Protein AF-A0A511IZT2-F1 (afdb_monomer_lite)

Structure (mmCIF, N/CA/C/O backbone):
data_AF-A0A511IZT2-F1
#
_entry.id   AF-A0A511IZT2-F1
#
loop_
_atom_site.group_PDB
_atom_site.id
_atom_site.type_symbol
_atom_site.label_atom_id
_atom_site.label_alt_id
_atom_site.label_comp_id
_atom_site.label_asym_id
_atom_site.label_entity_id
_atom_site.label_seq_id
_atom_site.pdbx_PDB_ins_code
_atom_site.Cartn_x
_atom_site.Cartn_y
_atom_site.Cartn_z
_atom_site.occupancy
_atom_site.B_iso_or_equiv
_atom_site.auth_seq_id
_atom_site.auth_comp_id
_atom_site.auth_asym_id
_atom_site.auth_atom_id
_atom_site.pdbx_PDB_model_num
ATOM 1 N N . MET A 1 1 ? 13.704 -27.868 3.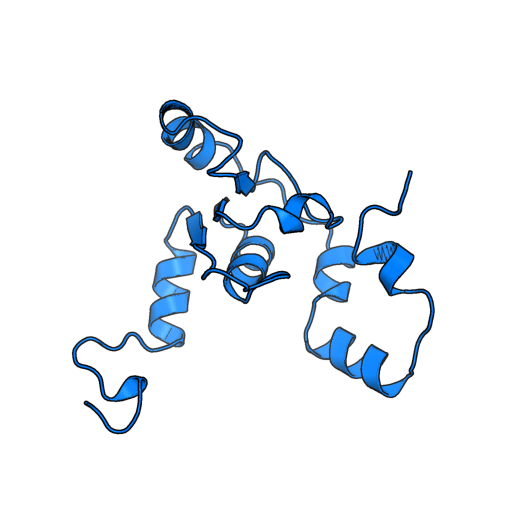586 1.00 58.44 1 MET A N 1
ATOM 2 C CA . MET A 1 1 ? 13.012 -26.689 3.023 1.00 58.44 1 MET A CA 1
ATOM 3 C C . MET A 1 1 ? 12.845 -26.927 1.531 1.00 58.44 1 MET A C 1
ATOM 5 O O . MET A 1 1 ? 13.791 -27.448 0.947 1.00 58.44 1 MET A O 1
ATOM 9 N N . PRO A 1 2 ? 11.681 -26.623 0.936 1.00 71.06 2 PRO A N 1
ATOM 10 C CA . PRO A 1 2 ? 11.517 -26.678 -0.514 1.00 71.06 2 PRO A CA 1
ATOM 11 C C . PRO A 1 2 ? 12.529 -25.771 -1.220 1.00 71.06 2 PRO A C 1
ATOM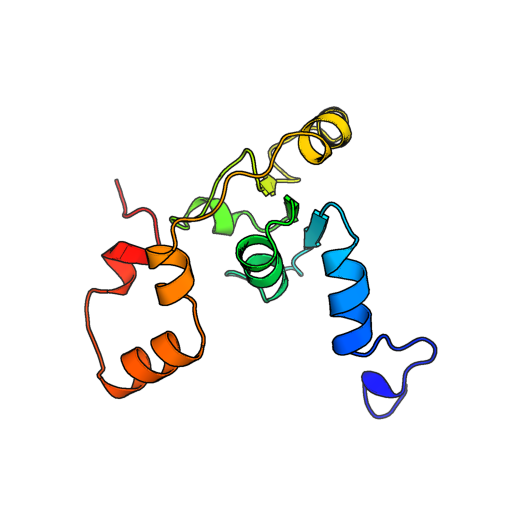 13 O O . PRO A 1 2 ? 1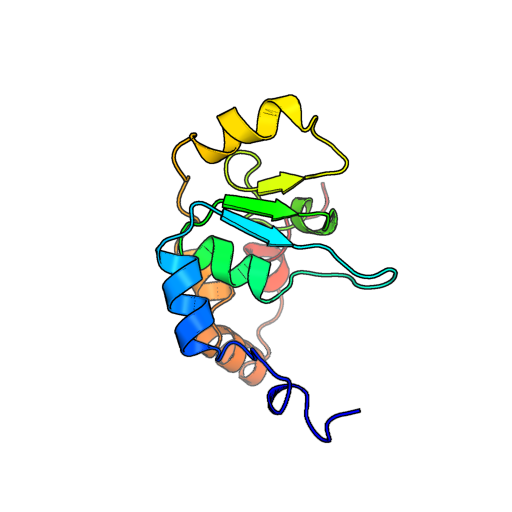3.005 -24.793 -0.640 1.00 71.06 2 PRO A O 1
ATOM 16 N N . SER A 1 3 ? 12.877 -26.131 -2.456 1.00 78.38 3 SER A N 1
ATOM 17 C CA . SER A 1 3 ? 13.923 -25.450 -3.227 1.00 78.38 3 SER A CA 1
ATOM 18 C C . SER A 1 3 ? 13.499 -24.057 -3.691 1.00 78.38 3 SER A C 1
ATOM 20 O O . SER A 1 3 ? 14.326 -23.150 -3.786 1.00 78.38 3 SER A O 1
ATOM 22 N N . ARG A 1 4 ? 12.196 -23.878 -3.926 1.00 82.69 4 ARG A N 1
ATOM 23 C CA . ARG A 1 4 ? 11.561 -22.611 -4.268 1.00 82.69 4 ARG A CA 1
ATOM 24 C C . ARG A 1 4 ? 10.326 -22.395 -3.403 1.00 82.69 4 ARG A C 1
ATOM 26 O O . ARG A 1 4 ? 9.688 -23.344 -2.953 1.00 82.69 4 ARG A O 1
ATOM 33 N N . GLY A 1 5 ? 9.968 -21.132 -3.181 1.00 79.00 5 GLY A N 1
ATOM 34 C CA . GLY A 1 5 ? 8.784 -20.780 -2.389 1.00 79.00 5 GLY A CA 1
ATOM 35 C C . GLY A 1 5 ? 7.477 -21.328 -2.974 1.00 79.00 5 GLY A C 1
ATOM 36 O O . GLY A 1 5 ? 6.578 -21.675 -2.217 1.00 79.00 5 GLY A O 1
ATOM 37 N N . ASN A 1 6 ? 7.402 -21.473 -4.299 1.00 86.44 6 ASN A N 1
ATOM 38 C CA . ASN A 1 6 ? 6.243 -22.023 -5.000 1.00 86.44 6 ASN A CA 1
ATOM 39 C C . ASN A 1 6 ? 6.162 -23.558 -4.997 1.00 86.44 6 ASN A C 1
ATOM 41 O O . ASN A 1 6 ? 5.148 -24.100 -5.419 1.00 86.44 6 ASN A O 1
ATOM 45 N N . ASP A 1 7 ? 7.181 -24.255 -4.489 1.00 88.62 7 ASP A N 1
ATOM 46 C CA . ASP A 1 7 ? 7.143 -25.713 -4.312 1.00 88.62 7 ASP A CA 1
ATOM 47 C C . ASP A 1 7 ? 6.484 -26.109 -2.972 1.00 88.62 7 ASP A C 1
ATOM 49 O O . ASP A 1 7 ? 6.463 -27.284 -2.600 1.00 88.62 7 ASP A O 1
ATOM 53 N N . GLN A 1 8 ? 6.011 -25.136 -2.183 1.00 88.50 8 GLN A N 1
ATOM 54 C CA . GLN A 1 8 ? 5.384 -25.404 -0.893 1.00 88.50 8 GLN A CA 1
ATOM 55 C C . GLN A 1 8 ? 4.002 -26.055 -1.059 1.00 88.50 8 GLN A C 1
ATOM 57 O O . GLN A 1 8 ? 3.242 -25.677 -1.953 1.00 88.50 8 GLN A O 1
ATOM 62 N N . PRO A 1 9 ? 3.632 -27.004 -0.179 1.00 88.62 9 PRO A N 1
ATOM 63 C CA . PRO A 1 9 ? 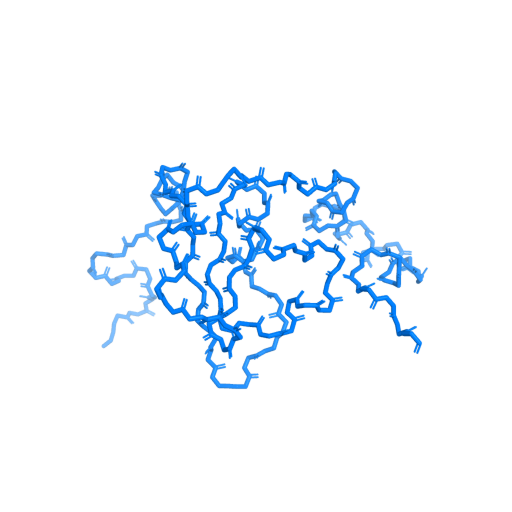2.272 -27.524 -0.154 1.00 88.62 9 PRO A CA 1
ATOM 64 C C . PRO A 1 9 ? 1.289 -26.379 0.122 1.00 88.62 9 PRO A C 1
ATOM 66 O O . PRO A 1 9 ? 1.538 -25.546 0.993 1.00 88.62 9 PRO A O 1
ATOM 69 N N . ASN A 1 10 ? 0.174 -26.360 -0.611 1.00 89.31 10 ASN A N 1
ATOM 70 C CA . ASN A 1 10 ? -0.823 -25.280 -0.593 1.00 89.31 10 ASN A CA 1
ATOM 71 C C . ASN A 1 10 ? -0.284 -23.914 -1.053 1.00 89.31 10 ASN A C 1
ATOM 73 O O . ASN A 1 10 ? -0.804 -22.878 -0.636 1.00 89.31 10 ASN A O 1
ATOM 77 N N . TYR A 1 11 ? 0.756 -23.891 -1.893 1.00 91.94 11 TYR A N 1
ATOM 78 C CA . TYR A 1 11 ? 1.149 -22.662 -2.570 1.00 91.94 11 TYR A CA 1
ATOM 79 C C . TYR A 1 11 ? -0.026 -22.117 -3.385 1.00 91.94 11 TYR A C 1
ATOM 81 O O . TYR A 1 11 ? -0.604 -22.822 -4.208 1.00 91.94 11 TYR A O 1
ATOM 89 N N . LEU A 1 12 ? -0.346 -20.851 -3.146 1.00 92.62 12 LEU A N 1
ATOM 90 C CA . LEU A 1 12 ? -1.345 -20.112 -3.893 1.00 92.62 12 LEU A CA 1
ATOM 91 C C . LEU A 1 12 ? -0.647 -19.435 -5.070 1.00 92.62 12 LEU A C 1
ATOM 93 O O . LEU A 1 12 ? 0.235 -18.593 -4.866 1.00 92.62 12 LEU A O 1
ATOM 97 N N . SER A 1 13 ? -1.015 -19.804 -6.295 1.00 94.06 13 SER A N 1
ATOM 98 C CA . SER A 1 13 ? -0.511 -19.099 -7.470 1.00 94.06 13 SER A CA 1
ATOM 99 C C . SER A 1 13 ? -0.984 -17.648 -7.464 1.00 94.06 13 SER A C 1
ATOM 101 O O . SER A 1 13 ? -1.986 -17.294 -6.840 1.00 94.06 13 SER A O 1
ATOM 103 N N . TYR A 1 14 ? -0.273 -16.786 -8.189 1.00 91.44 14 TYR A N 1
ATOM 104 C CA . TYR A 1 14 ? -0.660 -15.380 -8.271 1.00 91.44 14 TYR A CA 1
ATOM 105 C C . TYR A 1 14 ? -2.072 -15.199 -8.852 1.00 91.44 14 TYR A C 1
ATOM 107 O O . TYR A 1 14 ? -2.838 -14.391 -8.343 1.00 91.44 14 TYR A O 1
ATOM 115 N N . ALA A 1 15 ? -2.448 -16.000 -9.854 1.00 93.75 15 ALA A N 1
ATOM 116 C CA . ALA A 1 15 ? -3.788 -15.956 -10.435 1.00 93.75 15 ALA A CA 1
ATOM 117 C C . ALA A 1 15 ? -4.872 -16.329 -9.409 1.00 93.75 15 ALA A C 1
ATOM 119 O O . ALA A 1 15 ? -5.836 -15.591 -9.244 1.00 93.75 15 ALA A O 1
ATOM 120 N N . GLU A 1 16 ? -4.689 -17.420 -8.660 1.00 95.12 16 GLU A N 1
ATOM 121 C CA . GLU A 1 16 ? -5.639 -17.816 -7.609 1.00 95.12 16 GLU A CA 1
ATOM 122 C C . GLU A 1 16 ? -5.722 -16.768 -6.488 1.00 95.12 16 GLU A C 1
ATOM 124 O O . GLU A 1 16 ? -6.800 -16.488 -5.966 1.00 95.12 16 GLU A O 1
ATOM 129 N N . TYR A 1 17 ? -4.594 -16.150 -6.135 1.00 94.12 17 TYR A N 1
ATOM 130 C CA . TYR A 1 17 ? -4.554 -15.042 -5.184 1.00 94.12 17 TYR A CA 1
ATOM 131 C C . TYR A 1 17 ? -5.358 -13.825 -5.656 1.00 94.12 17 TYR A C 1
ATOM 133 O O . TYR A 1 17 ? -6.089 -13.231 -4.858 1.00 94.12 17 TYR A O 1
ATOM 141 N N . LEU A 1 18 ? -5.247 -13.462 -6.936 1.00 92.75 18 LEU A N 1
ATOM 142 C CA . LEU A 1 18 ? -6.002 -12.351 -7.507 1.00 92.75 18 LEU A CA 1
ATOM 143 C C . LEU A 1 18 ? -7.506 -12.630 -7.494 1.00 92.75 18 LEU A C 1
ATOM 145 O O . LEU A 1 18 ? -8.265 -11.768 -7.060 1.00 92.75 18 LEU A O 1
ATOM 149 N N . GLU A 1 19 ? -7.933 -13.839 -7.863 1.00 95.19 19 GLU A N 1
ATOM 150 C CA . GLU A 1 19 ? -9.345 -14.245 -7.791 1.00 95.19 19 GLU A CA 1
ATOM 151 C C . GLU A 1 19 ? -9.898 -14.115 -6.362 1.00 95.19 19 GLU A C 1
ATOM 153 O O . GLU A 1 19 ? -10.948 -13.509 -6.129 1.00 95.19 19 GLU A O 1
ATOM 158 N N . LEU A 1 20 ? -9.153 -14.603 -5.364 1.00 95.88 20 LEU A N 1
ATOM 159 C CA . LEU A 1 20 ? -9.541 -14.459 -3.958 1.00 95.88 20 LEU A CA 1
ATOM 160 C C . LEU A 1 20 ? -9.594 -12.991 -3.522 1.00 95.88 20 LEU A C 1
ATOM 162 O O . LEU A 1 20 ? -10.504 -12.599 -2.791 1.00 95.88 20 LEU A O 1
ATOM 166 N N . THR A 1 21 ? -8.649 -12.173 -3.983 1.00 95.25 21 THR A N 1
ATOM 167 C CA . THR A 1 21 ? -8.603 -10.736 -3.690 1.00 95.25 21 THR A CA 1
ATOM 168 C C . THR A 1 21 ? -9.808 -10.011 -4.282 1.00 95.25 21 THR A C 1
ATOM 170 O O . THR A 1 21 ? -10.457 -9.231 -3.586 1.00 95.25 21 THR A O 1
ATOM 173 N N . VAL A 1 22 ? -10.179 -10.305 -5.531 1.00 92.88 22 VAL A N 1
ATOM 174 C CA . VAL A 1 22 ? -11.350 -9.718 -6.203 1.00 92.88 22 VAL A CA 1
ATOM 175 C C . VAL A 1 22 ? -12.647 -10.032 -5.455 1.00 92.88 22 VAL A C 1
ATOM 177 O O . VAL A 1 22 ? -13.522 -9.168 -5.368 1.00 92.88 22 VAL A O 1
ATOM 180 N N . HIS A 1 23 ? -12.766 -11.209 -4.843 1.00 95.38 23 HIS A N 1
ATOM 181 C CA . HIS A 1 23 ? -13.939 -11.582 -4.046 1.00 95.38 23 HIS A CA 1
ATOM 182 C C . HIS A 1 23 ? -13.859 -11.186 -2.564 1.00 95.38 23 HIS A C 1
ATOM 184 O O . HIS A 1 23 ? -14.850 -11.310 -1.838 1.00 95.38 23 HIS A O 1
ATOM 190 N N . SER A 1 24 ? -12.718 -10.678 -2.100 1.00 96.69 24 SER A N 1
ATOM 191 C CA . SER A 1 24 ? -12.564 -10.189 -0.734 1.00 96.69 24 SER A CA 1
ATOM 192 C C . SER A 1 24 ? -13.088 -8.757 -0.581 1.00 96.69 24 SER A C 1
ATOM 194 O O . SER A 1 24 ? -13.282 -8.006 -1.546 1.00 96.69 24 SER A O 1
ATOM 196 N N . ARG A 1 25 ? -13.317 -8.366 0.677 1.00 97.06 25 ARG A N 1
ATOM 197 C CA . ARG A 1 25 ? -13.633 -6.978 1.054 1.00 97.06 25 ARG A CA 1
ATOM 198 C C . ARG A 1 25 ? -12.388 -6.132 1.293 1.00 97.06 25 ARG A C 1
ATOM 200 O O . ARG A 1 25 ? -12.446 -4.909 1.193 1.00 97.06 25 ARG A O 1
ATOM 207 N N . GLY A 1 26 ? -11.283 -6.777 1.644 1.00 97.38 26 GLY A N 1
ATOM 208 C CA . GLY A 1 26 ? -10.066 -6.092 2.023 1.00 97.38 26 GLY A CA 1
ATOM 209 C C . GLY A 1 26 ? -8.853 -7.004 2.082 1.00 97.38 26 GLY A C 1
ATOM 210 O O . GLY A 1 26 ? -8.964 -8.230 2.023 1.00 97.38 26 GLY A O 1
ATOM 211 N N . ILE A 1 27 ? -7.697 -6.366 2.195 1.00 98.12 27 ILE A N 1
ATOM 212 C CA . ILE A 1 27 ? -6.370 -6.969 2.209 1.00 98.12 27 ILE A CA 1
ATOM 213 C C . ILE A 1 27 ? -5.713 -6.624 3.546 1.00 98.12 27 ILE A C 1
ATOM 215 O O . ILE A 1 27 ? -5.786 -5.480 3.994 1.00 98.12 27 ILE A O 1
ATOM 219 N N . LEU A 1 28 ? -5.067 -7.607 4.175 1.00 97.69 28 LEU A N 1
ATOM 220 C CA . LEU A 1 28 ? -4.232 -7.398 5.356 1.00 97.69 28 LEU A CA 1
ATOM 221 C C . LEU A 1 28 ? -2.760 -7.298 4.941 1.00 97.69 28 LEU A C 1
ATOM 223 O O . LEU A 1 28 ? -2.218 -8.209 4.312 1.00 97.69 28 LEU A O 1
ATOM 227 N N . GLU A 1 29 ? -2.103 -6.214 5.333 1.00 97.25 29 GLU A N 1
ATOM 228 C CA . GLU A 1 29 ? -0.693 -5.941 5.079 1.00 97.25 29 GLU A CA 1
ATOM 229 C C . GLU A 1 29 ? 0.052 -5.760 6.405 1.00 97.25 29 GLU A C 1
ATOM 231 O O . GLU A 1 29 ? -0.165 -4.806 7.144 1.00 97.25 29 GLU A O 1
ATOM 236 N N . LEU A 1 30 ? 0.958 -6.687 6.711 1.00 96.19 30 LEU A N 1
ATOM 237 C CA . LEU A 1 30 ? 1.812 -6.611 7.894 1.00 96.19 30 LEU A CA 1
ATOM 238 C C . LEU A 1 30 ? 3.262 -6.488 7.444 1.00 96.19 30 LEU A C 1
ATOM 240 O O . LEU A 1 30 ? 3.794 -7.384 6.782 1.00 96.19 30 LEU A O 1
ATOM 244 N N . LEU A 1 31 ? 3.898 -5.375 7.797 1.00 94.25 31 LEU A N 1
ATOM 245 C CA . LEU A 1 31 ? 5.297 -5.141 7.471 1.00 94.25 31 LEU A CA 1
ATOM 246 C C . LEU A 1 31 ? 6.215 -5.898 8.427 1.00 94.25 31 LEU A C 1
ATOM 248 O O . LEU A 1 31 ? 5.972 -5.993 9.631 1.00 94.25 31 LEU A O 1
ATOM 252 N N . ARG A 1 32 ? 7.325 -6.407 7.891 1.00 91.19 32 ARG A N 1
ATOM 253 C CA . ARG A 1 32 ? 8.413 -6.923 8.727 1.00 91.19 32 ARG A CA 1
ATOM 254 C C . ARG A 1 32 ? 9.216 -5.761 9.303 1.00 91.19 32 ARG A C 1
ATOM 256 O O . ARG A 1 32 ? 9.369 -4.728 8.657 1.00 91.19 32 ARG A O 1
ATOM 263 N N . ALA A 1 33 ? 9.797 -5.963 10.484 1.00 87.75 33 ALA A N 1
ATOM 264 C CA . ALA A 1 33 ? 10.695 -4.985 11.090 1.00 87.75 33 ALA A CA 1
ATOM 265 C C . ALA A 1 33 ? 11.789 -4.548 10.095 1.00 87.75 33 ALA A C 1
ATOM 267 O O . A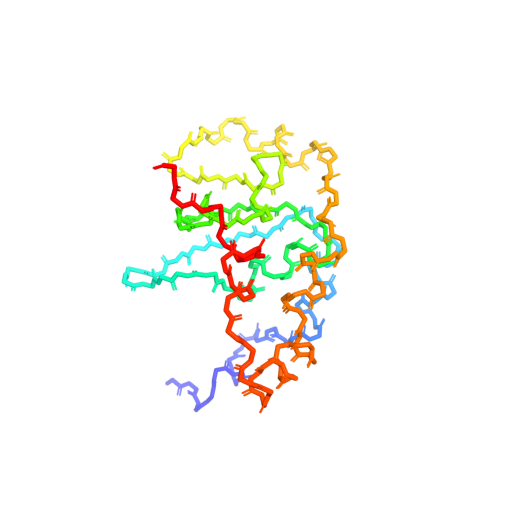LA A 1 33 ? 12.478 -5.386 9.510 1.00 87.75 33 ALA A O 1
ATOM 268 N N . GLY A 1 34 ? 11.922 -3.235 9.899 1.00 85.44 34 GLY A N 1
ATOM 269 C CA . GLY A 1 34 ? 12.884 -2.627 8.974 1.00 85.44 34 GLY A CA 1
ATOM 270 C C . GLY A 1 34 ? 12.393 -2.447 7.533 1.00 85.44 34 GLY A C 1
ATOM 271 O O . GLY A 1 34 ? 13.050 -1.736 6.775 1.00 85.44 34 GLY A O 1
ATOM 272 N N . GLN A 1 35 ? 11.251 -3.024 7.146 1.00 87.56 35 GLN A N 1
ATOM 273 C CA . GLN A 1 35 ? 10.634 -2.742 5.850 1.00 87.56 35 GLN A CA 1
ATOM 274 C C . GLN A 1 35 ? 10.044 -1.325 5.843 1.00 87.56 35 GLN A C 1
ATOM 276 O O . GLN A 1 35 ? 9.434 -0.894 6.820 1.00 87.56 35 GLN A O 1
ATOM 281 N N . ARG A 1 36 ? 10.244 -0.602 4.739 1.00 82.12 36 ARG A N 1
ATOM 282 C CA . ARG A 1 36 ? 9.749 0.763 4.519 1.00 82.12 36 ARG A CA 1
ATOM 283 C C . ARG A 1 36 ? 9.154 0.882 3.119 1.00 82.12 36 ARG A C 1
ATOM 285 O O . ARG A 1 36 ? 9.538 0.120 2.232 1.00 82.12 36 ARG A O 1
ATOM 292 N N . GLY A 1 37 ? 8.280 1.867 2.937 1.00 86.62 37 GLY A N 1
ATOM 293 C CA . GLY A 1 37 ? 7.605 2.133 1.669 1.00 86.62 37 GLY A CA 1
ATOM 294 C C . GLY A 1 37 ? 6.394 1.233 1.432 1.00 86.62 37 GLY A C 1
ATOM 295 O O . GLY A 1 37 ? 6.059 0.362 2.237 1.00 86.62 37 GLY A O 1
ATOM 296 N N . VAL A 1 38 ? 5.713 1.482 0.321 1.00 91.62 38 VAL A N 1
ATOM 297 C CA . VAL A 1 38 ? 4.515 0.748 -0.107 1.00 91.62 38 VAL A CA 1
ATOM 298 C C . VAL A 1 38 ? 4.854 -0.654 -0.610 1.00 91.62 38 VAL A C 1
ATOM 300 O O . VAL A 1 38 ? 5.967 -0.921 -1.065 1.00 91.62 38 VAL A O 1
ATOM 303 N N . THR A 1 39 ? 3.891 -1.573 -0.524 1.00 94.69 39 THR A N 1
ATOM 304 C CA . THR A 1 39 ? 4.051 -2.949 -1.022 1.00 94.69 39 THR A CA 1
ATOM 305 C C . THR A 1 39 ? 3.111 -3.226 -2.191 1.00 94.69 39 THR A C 1
ATOM 307 O O . THR A 1 39 ? 2.205 -2.446 -2.474 1.00 94.69 39 THR A O 1
ATOM 310 N N . LEU A 1 40 ? 3.260 -4.382 -2.845 1.00 93.44 40 LEU A N 1
ATOM 311 C CA . LEU A 1 40 ? 2.289 -4.818 -3.855 1.00 93.44 40 LEU A CA 1
ATOM 312 C C . LEU A 1 40 ? 0.854 -4.897 -3.309 1.00 93.44 40 LEU A C 1
ATOM 314 O O . LEU A 1 40 ? -0.068 -4.592 -4.047 1.00 93.44 40 LEU A O 1
ATOM 318 N N . ARG A 1 41 ? 0.654 -5.205 -2.018 1.00 95.50 41 ARG A N 1
ATOM 319 C CA . ARG A 1 41 ? -0.688 -5.247 -1.399 1.00 95.50 41 ARG A CA 1
ATOM 320 C C . ARG A 1 41 ? -1.320 -3.866 -1.293 1.00 95.50 41 ARG A C 1
ATOM 322 O O . ARG A 1 41 ? -2.532 -3.734 -1.442 1.00 95.50 41 ARG A O 1
ATOM 329 N N . THR A 1 42 ? -0.497 -2.842 -1.068 1.00 96.50 42 THR A N 1
ATOM 330 C CA . THR A 1 42 ? -0.936 -1.449 -1.143 1.00 96.50 42 THR A CA 1
ATOM 331 C C . THR A 1 42 ? -1.472 -1.144 -2.543 1.00 96.50 42 THR A C 1
ATOM 333 O O . THR A 1 42 ? -2.579 -0.630 -2.681 1.00 96.50 42 THR A O 1
ATOM 336 N N . PHE A 1 43 ? -0.718 -1.511 -3.584 1.00 95.81 43 PHE A N 1
ATOM 337 C CA . PHE A 1 43 ? -1.133 -1.274 -4.966 1.00 95.81 43 PHE A CA 1
ATOM 338 C C . PHE A 1 43 ? -2.378 -2.083 -5.341 1.00 95.81 43 PHE A C 1
ATOM 340 O O . PHE A 1 43 ? -3.349 -1.525 -5.836 1.00 95.81 43 PHE A O 1
ATOM 347 N N . GLU A 1 44 ? -2.412 -3.375 -5.029 1.00 95.94 44 GLU A N 1
ATOM 348 C CA . GLU A 1 44 ? -3.585 -4.227 -5.248 1.00 95.94 44 GLU A CA 1
ATOM 349 C C . GLU A 1 44 ? -4.834 -3.661 -4.557 1.00 95.94 44 GLU A C 1
ATOM 351 O O . GLU A 1 44 ? -5.924 -3.714 -5.118 1.00 95.94 44 GLU A O 1
ATOM 356 N N . SER A 1 45 ? -4.685 -3.053 -3.376 1.00 97.56 45 SER A N 1
ATOM 357 C CA . SER A 1 45 ? -5.788 -2.371 -2.698 1.00 97.56 45 SER A CA 1
ATOM 358 C C . SER A 1 45 ? -6.332 -1.182 -3.490 1.00 97.56 45 SER A C 1
ATOM 360 O O . SER A 1 45 ? -7.552 -1.076 -3.625 1.00 97.56 45 SER A O 1
ATOM 362 N N . ILE A 1 46 ? -5.472 -0.300 -4.006 1.00 97.25 46 ILE A N 1
ATOM 363 C CA . ILE A 1 46 ? -5.929 0.895 -4.732 1.00 97.25 46 ILE A CA 1
ATOM 364 C C . ILE A 1 46 ? -6.443 0.568 -6.137 1.00 97.25 46 ILE A C 1
ATOM 366 O O . ILE A 1 46 ? -7.431 1.158 -6.560 1.00 97.25 46 ILE A O 1
ATOM 370 N N . TYR A 1 47 ? -5.847 -0.410 -6.826 1.00 96.06 47 TYR A N 1
ATOM 371 C CA . TYR A 1 47 ? -6.269 -0.806 -8.174 1.00 96.06 47 TYR A CA 1
ATOM 372 C C . TYR A 1 47 ? -7.530 -1.674 -8.188 1.00 96.06 47 TYR A C 1
ATOM 374 O O . TYR A 1 47 ? -8.325 -1.577 -9.118 1.00 96.06 47 TYR A O 1
ATOM 382 N N . PHE A 1 48 ? -7.734 -2.525 -7.175 1.00 96.38 48 PHE A N 1
ATOM 383 C CA . PHE A 1 48 ? -8.924 -3.382 -7.077 1.00 96.38 48 PHE A CA 1
ATOM 384 C C . PHE A 1 48 ? -9.990 -2.840 -6.122 1.00 96.38 48 PHE A C 1
ATOM 386 O O . PHE A 1 48 ? -10.925 -3.568 -5.776 1.00 96.38 48 PHE A O 1
ATOM 393 N N . GLU A 1 49 ? -9.841 -1.593 -5.669 1.00 97.69 49 GLU A N 1
ATOM 394 C CA . GLU A 1 49 ? -10.770 -0.915 -4.758 1.00 97.69 49 GLU A CA 1
ATOM 395 C C . GLU A 1 49 ? -11.079 -1.738 -3.491 1.00 97.69 49 GLU A C 1
ATOM 397 O O . GLU A 1 49 ? -12.219 -1.857 -3.028 1.00 97.69 49 GLU A O 1
ATOM 402 N N . LYS A 1 50 ? -10.040 -2.352 -2.916 1.00 98.19 50 LYS A N 1
ATOM 403 C CA . LYS A 1 50 ? -10.137 -3.159 -1.692 1.00 98.19 50 LYS A CA 1
ATOM 404 C C . LYS A 1 50 ? -9.750 -2.337 -0.486 1.00 98.19 50 LYS A C 1
ATOM 406 O O . LYS A 1 50 ? -8.769 -1.602 -0.526 1.00 98.19 50 LYS A O 1
ATOM 411 N N . LYS A 1 51 ? -10.468 -2.507 0.626 1.00 98.62 51 LYS A N 1
ATOM 412 C CA . LYS A 1 51 ? -10.055 -1.917 1.905 1.00 98.62 51 LYS A CA 1
ATOM 413 C C . LYS A 1 51 ? -8.681 -2.456 2.298 1.00 98.62 51 LYS A C 1
ATOM 415 O O . LYS A 1 51 ? -8.462 -3.663 2.247 1.00 98.62 51 LYS A O 1
ATOM 420 N N . LEU A 1 52 ? -7.770 -1.593 2.718 1.00 98.56 52 LEU A N 1
ATOM 421 C CA . LEU A 1 52 ? -6.469 -2.005 3.230 1.00 98.56 52 LEU A CA 1
ATOM 422 C C . LEU A 1 52 ? -6.499 -1.960 4.753 1.00 98.56 52 LEU A C 1
ATOM 424 O O . LEU A 1 52 ? -6.857 -0.941 5.328 1.00 98.56 52 LEU A O 1
ATOM 428 N N . VAL A 1 53 ? -6.111 -3.044 5.409 1.00 98.50 53 VAL A N 1
ATOM 429 C CA . VAL A 1 53 ? -5.790 -3.064 6.839 1.00 98.50 53 VAL A CA 1
ATOM 430 C C . VAL A 1 53 ? -4.285 -3.222 6.918 1.00 98.50 53 VAL A C 1
ATOM 432 O O . VAL A 1 53 ? -3.763 -4.223 6.433 1.00 98.50 53 VAL A O 1
ATOM 435 N N . THR A 1 54 ? -3.572 -2.237 7.453 1.00 97.81 54 THR A N 1
ATOM 436 C CA . THR A 1 54 ? -2.112 -2.207 7.341 1.00 97.81 54 THR A CA 1
ATOM 437 C C . THR A 1 54 ? -1.415 -1.791 8.625 1.00 97.81 54 THR A C 1
ATOM 439 O O . THR A 1 54 ? -1.938 -1.002 9.410 1.00 97.81 54 THR A O 1
ATOM 442 N N . SER A 1 55 ? -0.212 -2.331 8.823 1.00 96.38 55 SER A N 1
ATOM 443 C CA . SER A 1 55 ? 0.757 -1.833 9.800 1.00 96.38 55 SER A CA 1
ATOM 444 C C . SER A 1 55 ? 1.761 -0.838 9.193 1.00 96.38 55 SER A C 1
ATOM 446 O O . SER A 1 55 ? 2.754 -0.502 9.836 1.00 96.38 55 SER A O 1
ATOM 448 N N . ASN A 1 56 ? 1.590 -0.441 7.930 1.00 95.50 56 ASN A N 1
ATOM 449 C CA . ASN A 1 56 ? 2.500 0.442 7.209 1.00 95.50 56 ASN A CA 1
ATOM 450 C C . ASN A 1 56 ? 2.176 1.916 7.466 1.00 95.50 56 ASN A C 1
ATOM 452 O O . ASN A 1 56 ? 1.442 2.537 6.705 1.00 95.50 56 ASN A O 1
ATOM 456 N N . GLU A 1 57 ? 2.763 2.497 8.508 1.00 92.00 57 GLU A N 1
ATOM 457 C CA . GLU A 1 57 ? 2.545 3.908 8.863 1.00 92.00 57 GLU A CA 1
ATOM 458 C C . GLU A 1 57 ? 3.036 4.884 7.785 1.00 92.00 57 GLU A C 1
ATOM 460 O O . GLU A 1 57 ? 2.499 5.980 7.663 1.00 92.00 57 GLU A O 1
ATOM 465 N N . ALA A 1 58 ? 4.001 4.482 6.944 1.00 91.69 58 ALA A N 1
ATOM 466 C CA . ALA A 1 58 ? 4.514 5.345 5.880 1.00 91.69 58 ALA A CA 1
ATOM 467 C C . ALA A 1 58 ? 3.430 5.723 4.861 1.00 91.69 58 ALA A C 1
ATOM 469 O O . ALA A 1 58 ? 3.575 6.730 4.169 1.00 91.69 58 ALA A O 1
ATOM 470 N N . ILE A 1 59 ? 2.344 4.947 4.773 1.00 93.25 59 ILE A N 1
ATOM 471 C CA . ILE A 1 59 ? 1.278 5.182 3.803 1.00 93.25 59 ILE A CA 1
ATOM 472 C C . ILE A 1 59 ? 0.577 6.528 3.992 1.00 93.25 59 ILE A C 1
ATOM 474 O O . ILE A 1 59 ? 0.111 7.093 3.012 1.00 93.25 59 ILE A O 1
ATOM 478 N N . THR A 1 60 ? 0.553 7.073 5.211 1.00 93.38 60 THR A N 1
ATOM 479 C CA . THR A 1 60 ? -0.075 8.372 5.517 1.00 93.38 60 THR A CA 1
ATOM 480 C C . THR A 1 60 ? 0.580 9.539 4.788 1.00 93.38 60 THR A C 1
ATOM 482 O O . THR A 1 60 ? -0.066 10.556 4.554 1.00 93.38 60 THR A O 1
ATOM 485 N N . SER A 1 61 ? 1.843 9.379 4.388 1.00 92.75 61 SER A N 1
ATOM 486 C CA . SER A 1 61 ? 2.580 10.377 3.614 1.00 92.75 61 SER A CA 1
ATOM 487 C C . SER A 1 61 ? 2.243 10.367 2.120 1.00 92.75 61 SER A C 1
ATOM 489 O O . SER A 1 61 ? 2.610 11.305 1.420 1.00 92.75 61 SER A O 1
ATOM 491 N N . TYR A 1 62 ? 1.552 9.341 1.608 1.00 94.31 62 TYR A N 1
ATOM 492 C CA . TYR A 1 62 ? 1.255 9.208 0.180 1.00 94.31 62 TYR A CA 1
ATOM 493 C C . TYR A 1 62 ? -0.025 9.949 -0.208 1.00 94.31 62 TYR A C 1
ATOM 495 O O . TYR A 1 62 ? -1.013 9.932 0.524 1.00 94.31 62 TYR A O 1
ATOM 503 N N . ARG A 1 63 ? -0.061 10.522 -1.418 1.00 94.62 63 ARG A N 1
ATOM 504 C CA . ARG A 1 63 ? -1.224 11.300 -1.894 1.00 94.62 63 ARG A CA 1
ATOM 505 C C . ARG A 1 63 ? -2.513 10.504 -2.041 1.00 94.62 63 ARG A C 1
ATOM 507 O O . ARG A 1 63 ? -3.592 11.067 -1.901 1.00 94.62 63 ARG A O 1
ATOM 514 N N . PHE A 1 64 ? -2.415 9.207 -2.315 1.00 95.25 64 PHE A N 1
ATOM 515 C CA . PHE A 1 64 ? -3.587 8.335 -2.409 1.00 95.25 64 PHE A CA 1
ATOM 516 C C . PHE A 1 64 ? -4.120 7.894 -1.036 1.00 95.25 64 PHE A C 1
ATOM 518 O O . PHE A 1 64 ? -5.098 7.141 -0.980 1.00 95.25 64 PHE A O 1
ATOM 525 N N . TYR A 1 65 ? -3.476 8.288 0.072 1.00 96.31 65 TYR A N 1
ATOM 526 C CA . TYR A 1 65 ? -3.928 7.906 1.402 1.00 96.31 65 TYR A CA 1
ATOM 527 C C . TYR A 1 65 ? -5.339 8.419 1.663 1.00 96.31 65 TYR A C 1
ATOM 529 O O . TYR A 1 65 ? -5.654 9.597 1.505 1.00 96.31 65 TYR A O 1
ATOM 537 N N . ASN A 1 66 ? -6.196 7.510 2.116 1.00 97.44 66 ASN A N 1
ATOM 538 C CA . ASN A 1 66 ? -7.543 7.842 2.528 1.00 97.44 66 ASN A CA 1
ATOM 539 C C . ASN A 1 66 ? -7.931 6.971 3.732 1.00 97.44 66 ASN A C 1
ATOM 541 O O . ASN A 1 66 ? -8.056 5.752 3.571 1.00 97.44 66 ASN A O 1
ATOM 545 N N . PRO A 1 67 ? -8.201 7.552 4.918 1.00 97.00 67 PRO A N 1
ATOM 546 C CA . PRO A 1 67 ? -8.550 6.787 6.120 1.00 97.00 67 PRO A CA 1
ATOM 547 C C . PRO A 1 67 ? -9.881 6.028 5.992 1.00 97.00 67 PRO A C 1
ATOM 549 O O . PRO A 1 67 ? -10.170 5.114 6.766 1.00 97.00 67 PRO A O 1
ATOM 552 N N . LYS A 1 68 ? -10.717 6.370 5.000 1.00 97.81 68 LYS A N 1
ATOM 553 C CA . LYS A 1 68 ? -11.920 5.593 4.676 1.00 97.81 68 LYS A CA 1
ATOM 554 C C . LYS A 1 68 ? -11.598 4.318 3.908 1.00 97.81 68 LYS A C 1
ATOM 556 O O . LYS A 1 68 ? -12.397 3.390 3.960 1.00 97.81 68 LYS A O 1
ATOM 561 N N . ASN A 1 69 ? -10.456 4.239 3.230 1.00 98.50 69 ASN A N 1
ATOM 562 C CA . ASN A 1 69 ? -10.023 3.060 2.476 1.00 98.50 69 ASN A CA 1
ATOM 563 C C . ASN A 1 69 ? -8.926 2.264 3.169 1.00 98.50 69 ASN A C 1
ATOM 565 O O . ASN A 1 69 ? -8.779 1.080 2.877 1.00 98.50 69 ASN A O 1
ATOM 569 N N . MET A 1 70 ? -8.170 2.903 4.061 1.00 98.38 70 MET A N 1
ATOM 570 C CA . MET A 1 70 ? -6.992 2.340 4.709 1.00 98.38 70 MET A CA 1
ATOM 571 C C . MET A 1 70 ? -7.138 2.433 6.231 1.00 98.38 70 MET A C 1
ATOM 573 O O . MET A 1 70 ? -7.386 3.502 6.782 1.00 98.38 70 MET A O 1
ATOM 577 N N . PHE A 1 71 ? -7.018 1.296 6.909 1.00 98.44 71 PHE A N 1
ATOM 578 C CA . PHE A 1 71 ? -7.118 1.138 8.354 1.00 98.44 71 PHE A CA 1
ATOM 579 C C . PHE A 1 71 ? -5.724 0.888 8.920 1.00 98.44 71 PHE A C 1
ATOM 581 O O . PHE A 1 71 ? -5.139 -0.169 8.676 1.00 98.44 71 PHE A O 1
ATOM 588 N N . LEU A 1 72 ? -5.206 1.855 9.672 1.00 97.38 72 LEU A N 1
ATOM 589 C CA . LEU A 1 72 ? -3.903 1.769 10.325 1.00 97.38 72 LEU A CA 1
ATOM 590 C C . LEU A 1 72 ? -4.042 1.067 11.671 1.00 97.38 72 LEU A C 1
ATOM 592 O O . LEU A 1 72 ? -4.720 1.567 12.566 1.00 97.38 72 LEU A O 1
ATOM 596 N N . LEU A 1 73 ? -3.397 -0.090 11.810 1.00 96.31 73 LEU A N 1
ATOM 597 C CA . LEU A 1 73 ? -3.496 -0.930 13.008 1.00 96.31 73 LEU A CA 1
ATOM 598 C C . LEU A 1 73 ? -2.946 -0.253 14.272 1.00 96.31 73 LEU A C 1
ATOM 600 O O . LEU A 1 73 ? -3.351 -0.611 15.371 1.00 96.31 73 LEU A O 1
ATOM 604 N N . GLN A 1 74 ? -2.028 0.701 14.125 1.00 92.62 74 GLN A N 1
ATOM 605 C CA . GLN A 1 74 ? -1.413 1.433 15.233 1.00 92.62 74 GLN A CA 1
ATOM 606 C C . GLN A 1 74 ? -2.225 2.648 15.690 1.00 92.62 74 GLN A C 1
ATOM 608 O O . GLN A 1 74 ? -1.995 3.145 16.789 1.00 92.62 74 GLN A O 1
ATOM 613 N N . GLU A 1 75 ? -3.151 3.135 14.862 1.00 94.50 75 GLU A N 1
ATOM 614 C CA . GLU A 1 75 ? -3.882 4.387 15.108 1.00 94.50 75 GLU A CA 1
ATOM 615 C C . GLU A 1 75 ? -5.383 4.175 15.339 1.00 94.50 75 GLU A C 1
ATOM 617 O O . GLU A 1 75 ? -6.103 5.131 15.625 1.00 94.50 75 GLU A O 1
ATOM 622 N N . ARG A 1 76 ? -5.878 2.943 15.179 1.00 95.25 76 ARG A N 1
ATOM 623 C CA . ARG A 1 76 ? -7.308 2.627 15.228 1.00 95.25 76 ARG A CA 1
ATOM 624 C C . ARG A 1 76 ? -7.595 1.392 16.060 1.00 95.25 76 ARG A C 1
ATOM 626 O O . ARG A 1 76 ? -6.859 0.408 16.016 1.00 95.25 76 ARG A O 1
ATOM 633 N N . GLU A 1 77 ? -8.733 1.419 16.741 1.00 96.75 77 GLU A N 1
ATOM 634 C CA . GLU A 1 77 ? -9.174 0.315 17.586 1.00 96.75 77 GLU A CA 1
ATOM 635 C C . GLU A 1 77 ? -9.835 -0.785 16.748 1.00 96.75 77 GLU A C 1
ATOM 637 O O . GLU A 1 77 ? -10.645 -0.516 15.856 1.00 96.75 77 GLU A O 1
ATOM 642 N N . LEU A 1 78 ? -9.540 -2.054 17.049 1.00 96.56 78 LEU A N 1
ATOM 643 C CA . LEU A 1 78 ? -10.067 -3.193 16.281 1.00 96.56 78 LEU A CA 1
ATOM 644 C C . LEU A 1 78 ? -11.601 -3.295 16.308 1.00 96.56 78 LEU A C 1
ATOM 646 O O . LEU A 1 78 ? -12.185 -3.847 15.375 1.00 96.56 78 LEU A O 1
ATOM 650 N N . ASP A 1 79 ? -12.260 -2.718 17.313 1.00 97.69 79 ASP A N 1
ATOM 651 C CA . ASP A 1 79 ? -13.723 -2.643 17.391 1.00 97.69 79 ASP A CA 1
ATOM 652 C C . ASP A 1 79 ? -14.333 -1.850 16.217 1.00 97.69 79 ASP A C 1
ATOM 654 O O . ASP A 1 79 ? -15.467 -2.100 15.799 1.00 97.69 79 ASP A O 1
ATOM 658 N N . GLU A 1 80 ? -13.569 -0.939 15.607 1.00 97.56 80 GLU A N 1
ATOM 659 C CA . GLU A 1 80 ? -13.989 -0.178 14.429 1.00 97.56 80 GLU A CA 1
ATOM 660 C C . GLU A 1 80 ? -13.866 -0.969 13.118 1.00 97.56 80 GLU A C 1
ATOM 662 O O . GLU A 1 80 ? -14.449 -0.576 12.099 1.00 97.56 80 GLU A O 1
ATOM 667 N N . LEU A 1 81 ? -13.102 -2.070 13.111 1.00 97.88 81 LEU A N 1
ATOM 668 C CA . LEU A 1 81 ? -12.701 -2.779 11.894 1.00 97.88 81 LEU A CA 1
ATOM 669 C C . LEU A 1 81 ? -13.908 -3.270 11.093 1.00 97.88 81 LEU A C 1
ATOM 671 O O . LEU A 1 81 ? -13.954 -3.109 9.873 1.00 97.88 81 LEU A O 1
ATOM 675 N N . SER A 1 82 ? -14.905 -3.839 11.776 1.00 97.62 82 SER A N 1
ATOM 676 C CA . SER A 1 82 ? -16.123 -4.325 11.121 1.00 97.62 82 SER A CA 1
ATOM 677 C C . SER A 1 82 ? -16.832 -3.188 10.390 1.00 97.62 82 SER A C 1
ATOM 679 O O . SER A 1 82 ? -17.098 -3.293 9.192 1.00 97.62 82 SER A O 1
ATOM 681 N N . THR A 1 83 ? -17.066 -2.067 11.074 1.00 98.12 83 THR A N 1
ATOM 682 C CA . THR A 1 83 ? -17.703 -0.885 10.485 1.00 98.12 83 THR A CA 1
ATOM 683 C C . THR A 1 83 ? -16.904 -0.375 9.292 1.00 98.12 83 THR A C 1
ATOM 685 O O . THR A 1 83 ? -17.470 -0.191 8.216 1.00 98.12 83 THR A O 1
ATOM 688 N N . PHE A 1 84 ? -15.584 -0.224 9.436 1.00 98.38 84 PHE A N 1
ATOM 689 C CA . PHE A 1 84 ? -14.692 0.201 8.358 1.00 98.38 84 PHE A CA 1
ATOM 690 C C . PHE A 1 84 ? -14.809 -0.686 7.107 1.00 98.38 84 PHE A C 1
ATOM 692 O O . PHE A 1 84 ? -15.012 -0.159 6.010 1.00 98.38 84 PHE A O 1
ATOM 699 N N . LEU A 1 85 ? -14.768 -2.014 7.267 1.00 98.19 85 LEU A N 1
ATOM 700 C CA . LEU A 1 85 ? -14.875 -2.978 6.162 1.00 98.19 85 LEU A CA 1
ATOM 701 C C . LEU A 1 85 ? -16.229 -2.939 5.435 1.00 98.19 85 LEU A C 1
ATOM 703 O O . LEU A 1 85 ? -16.336 -3.455 4.323 1.00 98.19 85 LEU A O 1
ATOM 707 N N . HIS A 1 86 ? -17.266 -2.371 6.054 1.00 97.31 86 HIS A N 1
ATOM 708 C CA . HIS A 1 86 ? -18.595 -2.209 5.457 1.00 97.31 86 HIS A CA 1
ATOM 709 C C . HIS A 1 86 ? -18.829 -0.811 4.871 1.00 97.31 86 HIS A C 1
ATOM 711 O O . HIS A 1 86 ? -19.827 -0.604 4.181 1.00 97.31 86 HIS A O 1
ATOM 717 N N . THR A 1 87 ? -17.935 0.150 5.116 1.00 97.19 87 THR A N 1
ATOM 718 C CA . THR A 1 87 ? -18.036 1.461 4.467 1.00 97.19 87 THR A CA 1
ATOM 719 C C . THR A 1 87 ? -17.735 1.347 2.968 1.00 97.19 87 THR A C 1
ATOM 721 O O . THR A 1 87 ? -16.821 0.609 2.589 1.00 97.19 87 THR A O 1
ATOM 724 N N . PRO A 1 88 ? -18.438 2.092 2.096 1.00 97.81 88 PRO A N 1
ATOM 725 C CA . PRO A 1 88 ? -18.109 2.140 0.674 1.00 97.81 88 PRO A CA 1
ATOM 726 C C . PRO A 1 88 ? -16.649 2.541 0.438 1.00 97.81 88 PRO A C 1
ATOM 728 O O . PRO A 1 88 ? -16.092 3.355 1.182 1.00 97.81 88 PRO A O 1
ATOM 731 N N . TYR A 1 89 ? -16.012 1.948 -0.570 1.00 98.38 89 TYR A N 1
ATOM 732 C CA . TYR A 1 89 ? -14.690 2.377 -1.022 1.00 98.38 89 TYR A CA 1
ATOM 733 C C . TYR A 1 89 ? -14.785 3.753 -1.698 1.00 98.38 89 TYR A C 1
ATOM 735 O O . TYR A 1 89 ? -15.796 4.072 -2.322 1.00 98.38 89 TYR A O 1
ATOM 743 N N . GLN A 1 90 ? -13.753 4.580 -1.545 1.00 98.31 90 GLN A N 1
ATOM 744 C CA . GLN A 1 90 ? -13.626 5.861 -2.240 1.00 98.31 90 GLN A CA 1
ATOM 745 C C . GLN A 1 90 ? -12.542 5.740 -3.310 1.00 98.31 90 GLN A C 1
ATOM 747 O O . GLN A 1 90 ? -11.372 5.666 -2.959 1.00 98.31 90 GLN A O 1
ATOM 752 N N . ALA A 1 91 ? -12.912 5.678 -4.589 1.00 97.88 91 ALA A N 1
ATOM 753 C CA . ALA A 1 91 ? -11.950 5.477 -5.674 1.00 97.88 91 ALA A CA 1
ATOM 754 C C . ALA A 1 91 ? -10.778 6.476 -5.609 1.00 97.88 91 ALA A C 1
ATOM 756 O O . ALA A 1 91 ? -10.972 7.655 -5.302 1.00 97.88 91 ALA A O 1
ATOM 757 N N . VAL A 1 92 ? -9.568 5.982 -5.880 1.00 97.44 92 VAL A N 1
ATOM 758 C CA . VAL A 1 92 ? -8.372 6.820 -6.027 1.00 97.44 92 VAL A CA 1
ATOM 759 C C . VAL A 1 92 ? -8.446 7.533 -7.376 1.00 97.44 92 VAL A C 1
ATOM 761 O O . VAL A 1 92 ? -8.957 6.982 -8.348 1.00 97.44 92 VAL A O 1
ATOM 764 N N . GLU A 1 93 ? -7.963 8.772 -7.438 1.00 96.62 93 GLU A N 1
ATOM 765 C CA . GLU A 1 93 ? -7.937 9.544 -8.680 1.00 96.62 93 GLU A CA 1
ATOM 766 C C . GLU A 1 93 ? -7.118 8.821 -9.759 1.00 96.62 93 GLU A C 1
ATOM 768 O O . GLU A 1 93 ? -6.001 8.369 -9.497 1.00 96.62 93 GLU A O 1
ATOM 773 N N . ASN A 1 94 ? -7.652 8.745 -10.983 1.00 96.62 94 ASN A N 1
ATOM 774 C CA . ASN A 1 94 ? -6.995 8.038 -12.088 1.00 96.62 94 ASN A CA 1
ATOM 775 C C . ASN A 1 94 ? -5.580 8.559 -12.359 1.00 96.62 94 ASN A C 1
ATOM 777 O O . ASN A 1 94 ? -4.699 7.765 -12.639 1.00 96.62 94 ASN A O 1
ATOM 781 N N . GLU A 1 95 ? -5.337 9.862 -12.202 1.00 94.81 95 GLU A N 1
ATOM 782 C CA . GLU A 1 95 ? -4.007 10.450 -12.398 1.00 94.81 95 GLU A CA 1
ATOM 783 C C . GLU A 1 95 ? -2.969 9.903 -11.398 1.00 94.81 95 GLU A C 1
ATOM 785 O O . GLU A 1 95 ? -1.812 9.677 -11.755 1.00 94.81 95 GLU A O 1
ATOM 790 N N . LEU A 1 96 ? -3.384 9.619 -10.156 1.00 95.19 96 LEU A N 1
ATOM 791 C CA . LEU A 1 96 ? -2.527 8.960 -9.169 1.00 95.19 96 LEU A CA 1
ATOM 792 C C . LEU A 1 96 ? -2.311 7.486 -9.523 1.00 95.19 96 LEU A C 1
ATOM 794 O O . LEU A 1 96 ? -1.192 6.995 -9.397 1.00 95.19 96 LEU A O 1
ATOM 798 N N . LEU A 1 97 ? -3.350 6.781 -9.983 1.00 96.62 97 LEU A N 1
ATOM 799 C CA . LEU A 1 97 ? -3.211 5.396 -10.444 1.00 96.62 97 LEU A CA 1
ATOM 800 C C . LEU A 1 97 ? -2.253 5.312 -11.639 1.00 96.62 97 LEU A C 1
ATOM 802 O O . LEU A 1 97 ? -1.289 4.558 -11.586 1.00 96.62 97 LEU A O 1
ATOM 806 N N . ASP A 1 98 ? -2.436 6.152 -12.654 1.00 95.38 98 ASP A N 1
ATOM 807 C CA . ASP A 1 98 ? -1.558 6.235 -13.823 1.00 95.38 98 ASP A CA 1
ATOM 808 C C . ASP A 1 98 ? -0.115 6.544 -13.413 1.00 95.38 98 ASP A C 1
ATOM 810 O O . ASP A 1 98 ? 0.824 5.944 -13.936 1.00 95.38 98 ASP A O 1
ATOM 814 N N . PHE A 1 99 ? 0.099 7.409 -12.414 1.00 94.00 99 PHE A N 1
ATOM 815 C CA . PHE A 1 99 ? 1.437 7.624 -11.872 1.00 94.00 99 PHE A CA 1
ATOM 816 C C . PHE A 1 99 ? 2.049 6.323 -11.324 1.00 94.00 99 PHE A C 1
ATOM 818 O O . PHE A 1 99 ? 3.210 6.040 -11.609 1.00 94.00 99 PHE A O 1
ATOM 825 N N . PHE A 1 100 ? 1.318 5.484 -10.595 1.00 93.38 100 PHE A N 1
ATOM 826 C CA . PHE A 1 100 ? 1.860 4.222 -10.069 1.00 93.38 100 PHE A CA 1
ATOM 827 C C . PHE A 1 100 ? 1.800 3.040 -11.046 1.00 93.38 100 PHE A C 1
ATOM 829 O O . PHE A 1 100 ? 2.259 1.950 -10.695 1.00 93.38 100 PHE A O 1
ATOM 836 N N . ASP A 1 101 ? 1.254 3.212 -12.250 1.00 94.88 101 ASP A N 1
ATOM 837 C CA . ASP A 1 101 ? 1.199 2.145 -13.247 1.00 94.88 101 ASP A CA 1
ATOM 838 C C . ASP A 1 101 ? 2.608 1.752 -13.709 1.00 94.88 101 ASP A C 1
ATOM 840 O O . ASP A 1 101 ? 3.502 2.588 -13.870 1.00 94.88 101 ASP A O 1
ATOM 844 N N . ALA A 1 102 ? 2.815 0.456 -13.941 1.00 93.06 102 ALA A N 1
ATOM 845 C CA . ALA A 1 102 ? 4.125 -0.084 -14.281 1.00 93.06 102 ALA A CA 1
ATOM 846 C C . ALA A 1 102 ? 4.666 0.465 -15.612 1.00 93.06 102 ALA A C 1
ATOM 848 O O . ALA A 1 102 ? 5.872 0.700 -15.731 1.00 93.06 102 ALA A O 1
ATOM 849 N N . SER A 1 103 ? 3.796 0.687 -16.602 1.00 94.75 103 SER A N 1
ATOM 850 C CA . SER A 1 103 ? 4.194 1.200 -17.918 1.00 94.75 103 SER A CA 1
ATOM 851 C C . SER A 1 103 ? 4.570 2.676 -17.825 1.00 94.75 103 SER A C 1
ATOM 853 O O . SER A 1 103 ? 5.637 3.068 -18.299 1.00 94.75 103 SER A O 1
ATOM 855 N N . HIS A 1 104 ? 3.750 3.477 -17.140 1.00 93.62 104 HIS A N 1
ATOM 856 C CA . HIS A 1 104 ? 4.061 4.884 -16.884 1.00 93.62 104 HIS A CA 1
ATOM 857 C C . HIS A 1 104 ? 5.317 5.045 -16.019 1.00 93.62 104 HIS A C 1
ATOM 859 O O . HIS A 1 104 ? 6.146 5.914 -16.285 1.00 93.62 104 HIS A O 1
ATOM 865 N N . TRP A 1 105 ? 5.512 4.194 -15.007 1.00 91.94 105 TRP A N 1
ATOM 866 C CA . TRP A 1 105 ? 6.742 4.179 -14.214 1.00 91.94 105 TRP A CA 1
ATOM 867 C C . TRP A 1 105 ? 7.970 3.891 -15.080 1.00 91.94 105 TRP A C 1
ATOM 869 O O . TRP A 1 105 ? 8.966 4.612 -14.985 1.00 91.94 105 TRP A O 1
ATOM 879 N N . ALA A 1 106 ? 7.895 2.884 -15.955 1.00 93.06 106 ALA A 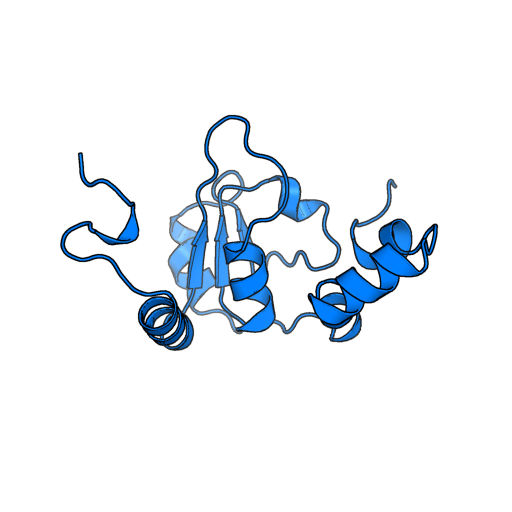N 1
ATOM 880 C CA . ALA A 1 106 ? 8.989 2.538 -16.856 1.00 93.06 106 ALA A CA 1
ATOM 881 C C . ALA A 1 106 ? 9.315 3.690 -17.817 1.00 93.06 106 ALA A C 1
ATOM 883 O O . ALA A 1 106 ? 10.487 3.987 -18.041 1.00 93.06 106 ALA A O 1
ATOM 884 N N . GLN A 1 107 ? 8.295 4.378 -18.332 1.00 92.19 107 GLN A N 1
ATOM 885 C CA . GLN A 1 107 ? 8.478 5.566 -19.161 1.00 92.19 107 GLN A CA 1
ATOM 886 C C . GLN A 1 107 ? 9.218 6.675 -18.400 1.00 92.19 107 GLN A C 1
ATOM 888 O O . GLN A 1 107 ? 10.264 7.136 -18.858 1.00 92.19 107 GLN A O 1
ATOM 893 N N . ARG A 1 108 ? 8.753 7.038 -17.197 1.00 91.31 108 ARG A N 1
ATOM 894 C CA . ARG A 1 108 ? 9.411 8.066 -16.368 1.00 91.31 108 ARG A CA 1
ATOM 895 C C . ARG A 1 108 ? 10.853 7.707 -16.027 1.00 91.31 108 ARG A C 1
ATOM 897 O O . ARG A 1 108 ? 11.719 8.581 -15.993 1.00 91.31 108 ARG A O 1
ATOM 904 N N . PHE A 1 109 ? 11.122 6.423 -15.784 1.00 88.31 109 PHE A N 1
ATOM 905 C CA . PHE A 1 109 ? 12.472 5.929 -15.529 1.00 88.31 109 PHE A CA 1
ATOM 906 C C . PHE A 1 109 ? 13.407 6.172 -16.725 1.00 88.31 109 PHE A C 1
ATOM 908 O O . PHE A 1 109 ? 14.558 6.562 -16.532 1.00 88.31 109 PHE A O 1
ATOM 915 N N . LEU A 1 110 ? 12.917 5.976 -17.954 1.00 91.25 110 LEU A N 1
ATOM 916 C CA . LEU A 1 110 ? 13.684 6.185 -19.187 1.00 91.25 110 LEU A CA 1
ATOM 917 C C . LEU A 1 110 ? 13.869 7.668 -19.532 1.00 91.25 110 LEU A C 1
ATOM 919 O O . LEU A 1 110 ? 14.932 8.059 -20.009 1.00 91.25 110 LEU A O 1
ATOM 923 N N . GLU A 1 111 ? 12.849 8.488 -19.290 1.00 89.38 111 GLU A N 1
ATOM 924 C CA . GLU A 1 111 ? 12.828 9.909 -19.663 1.00 89.38 111 GLU A CA 1
ATOM 925 C C . GLU A 1 111 ? 13.516 10.818 -18.626 1.00 89.38 111 GLU A C 1
ATOM 927 O O . GLU A 1 111 ? 13.771 11.991 -18.897 1.00 89.38 111 GLU A O 1
ATOM 932 N N . MET A 1 112 ? 13.880 10.276 -17.454 1.00 79.69 112 MET A N 1
ATOM 933 C CA . MET A 1 112 ? 14.511 11.000 -16.339 1.00 79.69 112 MET A CA 1
ATOM 934 C C . MET A 1 112 ? 13.738 12.266 -15.924 1.00 79.69 112 MET A C 1
ATOM 936 O O . MET A 1 112 ? 14.343 13.284 -15.566 1.00 79.69 112 MET A O 1
ATOM 940 N N . GLU A 1 113 ? 12.405 12.217 -15.963 1.00 77.06 113 GLU A N 1
ATOM 941 C CA . GLU A 1 113 ? 11.559 13.354 -15.601 1.00 77.06 113 GLU A CA 1
ATOM 942 C C . GLU A 1 113 ? 11.741 13.736 -14.122 1.00 77.06 113 GLU A C 1
ATOM 944 O O . GLU A 1 113 ? 11.433 12.974 -13.202 1.00 77.06 113 GLU A O 1
ATOM 949 N N . LYS A 1 114 ? 12.252 14.948 -13.876 1.00 74.25 114 LYS A N 1
ATOM 950 C CA . LYS A 1 114 ? 12.486 15.477 -12.523 1.00 74.25 114 LYS A CA 1
ATOM 951 C C . LYS A 1 114 ? 11.244 16.205 -11.997 1.00 74.25 114 LYS A C 1
ATOM 953 O O . LYS A 1 114 ? 10.525 16.834 -12.766 1.00 74.25 114 LYS A O 1
ATOM 958 N N . GLY A 1 115 ? 11.011 16.152 -10.683 1.00 74.38 115 GLY A N 1
ATOM 959 C CA . GLY A 1 115 ? 9.941 16.905 -10.000 1.00 74.38 115 GLY A CA 1
ATOM 960 C C . GLY A 1 115 ? 8.529 16.311 -10.119 1.00 74.38 115 GLY A C 1
ATOM 961 O O . GLY A 1 115 ? 7.571 16.855 -9.577 1.00 74.38 115 GLY A O 1
ATOM 962 N N . VAL A 1 116 ? 8.358 15.177 -10.807 1.00 80.06 116 VAL A N 1
ATOM 963 C CA . VAL A 1 116 ? 7.056 14.491 -10.909 1.00 80.06 116 VAL A CA 1
ATOM 964 C C . VAL A 1 116 ? 6.669 13.842 -9.571 1.00 80.06 116 VAL A C 1
ATOM 966 O O . VAL A 1 116 ? 5.512 13.904 -9.167 1.00 80.06 116 VAL A O 1
ATOM 969 N N . PHE A 1 117 ? 7.641 13.304 -8.831 1.00 79.00 117 PHE A N 1
ATOM 970 C CA . PHE A 1 117 ? 7.418 12.650 -7.534 1.00 79.00 117 PHE A CA 1
ATOM 971 C C . PHE A 1 117 ? 6.832 13.595 -6.469 1.00 79.00 117 PHE A C 1
ATOM 973 O O . PHE A 1 117 ? 5.940 13.198 -5.726 1.00 79.00 117 PHE A O 1
ATOM 980 N N . GLU A 1 118 ? 7.246 14.865 -6.455 1.00 79.69 118 GLU A N 1
ATOM 981 C CA . GLU A 1 118 ? 6.723 15.905 -5.546 1.00 79.69 118 GLU A CA 1
ATOM 982 C C . GLU A 1 118 ? 5.225 16.180 -5.773 1.00 79.69 118 GLU A C 1
ATOM 984 O O . GLU A 1 118 ? 4.486 16.557 -4.856 1.00 79.69 118 GLU A O 1
ATOM 989 N N . ARG A 1 119 ? 4.759 15.972 -7.010 1.00 81.19 119 ARG A N 1
ATOM 990 C CA . ARG A 1 119 ? 3.367 16.210 -7.400 1.00 81.19 119 ARG A CA 1
ATOM 991 C C . ARG A 1 119 ? 2.450 15.029 -7.126 1.00 81.19 119 ARG A C 1
ATOM 993 O O . ARG A 1 119 ? 1.293 15.270 -6.806 1.00 81.19 119 ARG A O 1
ATOM 1000 N N . TYR A 1 120 ? 2.938 13.794 -7.237 1.00 85.75 120 TYR A N 1
ATOM 1001 C CA . TYR A 1 120 ? 2.066 12.613 -7.259 1.00 85.75 120 TYR A CA 1
ATOM 1002 C C . TYR A 1 120 ? 2.336 11.587 -6.162 1.00 85.75 120 TYR A C 1
ATOM 1004 O O . TYR A 1 120 ? 1.418 10.866 -5.783 1.00 85.75 120 TYR A O 1
ATOM 1012 N N . GLU A 1 121 ? 3.559 11.503 -5.633 1.00 87.94 121 GLU A N 1
ATOM 1013 C CA . GLU A 1 121 ? 3.900 10.434 -4.694 1.00 87.94 121 GLU A CA 1
ATOM 1014 C C . GLU A 1 121 ? 3.508 10.805 -3.265 1.00 87.94 121 GLU A C 1
ATOM 1016 O O . GLU A 1 121 ? 2.626 10.173 -2.680 1.00 87.94 121 GLU A O 1
ATOM 1021 N N . TYR A 1 122 ? 4.110 11.870 -2.736 1.00 88.56 122 TYR A N 1
ATOM 1022 C CA . TYR A 1 122 ? 3.926 12.289 -1.351 1.00 88.56 122 TYR A CA 1
ATOM 1023 C C . TYR A 1 122 ? 3.049 13.538 -1.250 1.00 88.56 122 TYR A C 1
ATOM 1025 O O . TYR A 1 122 ? 3.098 14.439 -2.096 1.00 88.56 122 TYR A O 1
ATOM 1033 N N . CYS A 1 123 ? 2.243 13.601 -0.194 1.00 79.38 123 CYS A N 1
ATOM 1034 C CA . CYS A 1 123 ? 1.747 14.862 0.336 1.00 79.38 123 CYS A CA 1
ATOM 1035 C C . CYS A 1 123 ? 3.002 15.660 0.715 1.00 79.38 123 CYS A C 1
ATOM 1037 O O . CYS A 1 123 ? 3.757 15.205 1.568 1.00 79.38 123 CYS A O 1
ATOM 1039 N N . GLY A 1 124 ? 3.309 16.742 -0.009 1.00 65.44 124 GLY A N 1
ATOM 1040 C CA . GLY A 1 124 ? 4.551 17.503 0.187 1.00 65.44 124 GLY A CA 1
ATOM 1041 C C . GLY A 1 124 ? 4.768 17.924 1.646 1.00 65.44 124 GLY A C 1
ATOM 1042 O O . GLY A 1 124 ? 3.825 17.925 2.433 1.00 65.44 124 GLY A O 1
ATOM 1043 N N . GLU A 1 125 ? 6.005 18.273 2.004 1.00 56.44 125 GLU A N 1
ATOM 1044 C CA . GLU A 1 125 ? 6.295 18.839 3.329 1.00 56.44 125 GLU A CA 1
ATOM 1045 C C . GLU A 1 125 ? 5.479 20.135 3.518 1.00 56.44 125 GLU A C 1
ATOM 1047 O O . GLU A 1 125 ? 5.503 21.005 2.642 1.00 56.44 125 GLU A O 1
ATOM 1052 N N . GLU A 1 126 ? 4.718 20.230 4.616 1.00 45.41 126 GLU A N 1
ATOM 1053 C CA . GLU A 1 126 ? 4.095 21.487 5.073 1.00 45.41 126 GLU A CA 1
ATOM 1054 C C . GLU A 1 126 ? 5.147 22.481 5.584 1.00 45.41 126 GLU A C 1
ATOM 1056 O O . GLU A 1 126 ? 6.072 22.053 6.317 1.00 45.41 126 GLU A O 1
#

Sequence (126 aa):
MPSRGNDQPNYLSYAEYLELTVHSRGILELLRAGQRGVTLRTFESIYFEKKLVTSNEAITSYRFYNPKNMFLLQERELDELSTFLHTPYQAVENELLDFFDASHWAQRFLEMEKGVFERYEYCGEE

Secondary structure (DSSP, 8-state):
--SSGGGSTTPPPHHHHHHHHHHSSEEEE-PPTT--S--HHHHHHHHTTPEEEE--GGGGGBTT--TTTEEETTTS-GGGHHHHHHSPP-PPPHHHHHHH-HHHHHHHHHHT--SHHHHHTB----

Organism: NCBI:txid112904

Foldseek 3Di:
DDPDPCVDVPRQDPVNVLVVLLVDQADEEEDDPPDADDDVRNLSCQVSVHAYEYCHPNLVFFPQDDCLRYHHPVPDDVVCVVVSSPRGGDHGDVVLNCCPDPVSVVVCVVVVDPPVCCVRTGPHDD

Radius of gyration: 16.39 Å; chains: 1; bounding box: 33×49×37 Å

pLDDT: mean 91.58, std 8.86, range [45.41, 98.62]